Protein AF-A0A1G1DMX2-F1 (afdb_monomer_lite)

Secondary structure (DSSP, 8-state):
-EEEGGGGSSSS--GGGHHHHHHHHHHHH-SS-EEEEESS--HHHHHHHHHHHBTTBSEEEE-

Foldseek 3Di:
DEDELCVQDDDADDPVCLVSSLVVLLVVQAAAAAYEYEHDHDPVSVVSNVVSCVNRYVHYHYD

Radius of gyration: 10.55 Å; chains: 1; bounding box: 26×20×28 Å

Structure (mmCIF, N/CA/C/O backbone):
data_AF-A0A1G1DMX2-F1
#
_entry.id   AF-A0A1G1DMX2-F1
#
loop_
_atom_site.group_PDB
_atom_site.id
_atom_site.type_symbol
_atom_site.label_atom_id
_atom_site.label_alt_id
_atom_site.label_comp_id
_atom_site.label_asym_id
_atom_site.label_entity_id
_atom_site.label_seq_id
_atom_site.pdbx_PDB_ins_code
_atom_site.Cartn_x
_atom_site.Cartn_y
_atom_site.Cartn_z
_atom_site.occupancy
_atom_site.B_iso_or_equiv
_atom_site.auth_seq_id
_atom_site.auth_comp_id
_atom_site.auth_asym_id
_atom_site.auth_atom_id
_atom_site.pdbx_PDB_model_num
ATOM 1 N N . MET A 1 1 ? -13.219 -1.828 0.906 1.00 91.25 1 MET A N 1
ATOM 2 C CA . MET A 1 1 ? -12.581 -0.904 -0.053 1.00 91.25 1 MET A CA 1
ATOM 3 C C . MET A 1 1 ? -11.387 -1.595 -0.688 1.00 91.25 1 MET A C 1
ATOM 5 O O . MET A 1 1 ? -10.692 -2.322 0.012 1.00 91.25 1 MET A O 1
ATOM 9 N N . VAL A 1 2 ? -11.168 -1.412 -1.987 1.00 95.50 2 VAL A N 1
ATOM 10 C CA . VAL A 1 2 ? -10.062 -2.043 -2.722 1.00 95.50 2 VAL A CA 1
ATOM 11 C C . VAL A 1 2 ? -9.026 -0.973 -3.058 1.00 95.50 2 VAL A C 1
ATOM 13 O O . VAL A 1 2 ? -9.402 0.089 -3.545 1.00 95.50 2 VAL A O 1
ATOM 16 N N . ILE A 1 3 ? -7.752 -1.239 -2.774 1.00 96.44 3 ILE A N 1
ATOM 17 C CA . ILE A 1 3 ? -6.616 -0.398 -3.166 1.00 96.44 3 ILE A CA 1
ATOM 18 C C . ILE A 1 3 ? -5.755 -1.216 -4.121 1.00 96.44 3 ILE A C 1
ATOM 20 O O . ILE A 1 3 ? -5.155 -2.214 -3.715 1.00 96.44 3 ILE A O 1
ATOM 24 N N . ASP A 1 4 ? -5.698 -0.783 -5.377 1.00 96.81 4 ASP A N 1
ATOM 25 C CA . ASP A 1 4 ? -4.801 -1.356 -6.374 1.00 96.81 4 ASP A CA 1
ATOM 26 C C . ASP A 1 4 ? -3.418 -0.694 -6.274 1.00 96.81 4 ASP A C 1
ATOM 28 O O . ASP A 1 4 ? -3.252 0.497 -6.543 1.00 96.81 4 ASP A O 1
ATOM 32 N N . LEU A 1 5 ? -2.418 -1.456 -5.826 1.00 96.69 5 LEU A N 1
ATOM 33 C CA . LEU A 1 5 ? -1.072 -0.941 -5.578 1.00 96.69 5 LEU A CA 1
ATOM 34 C C . LEU A 1 5 ? -0.332 -0.582 -6.870 1.00 96.69 5 LEU A C 1
ATOM 36 O O . LEU A 1 5 ? 0.586 0.237 -6.815 1.00 96.69 5 LEU A O 1
ATOM 40 N N . SER A 1 6 ? -0.721 -1.144 -8.021 1.00 96.12 6 SER A N 1
ATOM 41 C CA . SER A 1 6 ? -0.121 -0.805 -9.319 1.00 96.12 6 SER A CA 1
ATOM 42 C C . SER A 1 6 ? -0.386 0.641 -9.713 1.00 96.12 6 SER A C 1
ATOM 44 O O . SER A 1 6 ? 0.396 1.218 -10.460 1.00 96.12 6 SER A O 1
ATOM 46 N N . GLN A 1 7 ? -1.450 1.251 -9.187 1.00 96.25 7 GLN A N 1
ATOM 47 C CA . GLN A 1 7 ? -1.780 2.650 -9.455 1.00 96.25 7 GLN A CA 1
ATOM 48 C C . GLN A 1 7 ? -0.974 3.646 -8.602 1.00 96.25 7 GLN A C 1
ATOM 50 O O . GLN A 1 7 ? -1.076 4.853 -8.818 1.00 96.25 7 GLN A O 1
ATOM 55 N N . LEU A 1 8 ? -0.174 3.182 -7.631 1.00 95.38 8 LEU A N 1
ATOM 56 C CA . LEU A 1 8 ? 0.579 4.074 -6.737 1.00 95.38 8 LEU A CA 1
ATOM 57 C C . LEU A 1 8 ? 1.875 4.614 -7.357 1.00 95.38 8 LEU A C 1
ATOM 59 O O . LEU A 1 8 ? 2.397 5.626 -6.886 1.00 95.38 8 LEU A O 1
ATOM 63 N N . TYR A 1 9 ? 2.378 3.967 -8.407 1.00 95.56 9 TYR A N 1
ATOM 64 C CA . TYR A 1 9 ? 3.649 4.277 -9.055 1.00 95.56 9 TYR A CA 1
ATOM 65 C C . TYR A 1 9 ? 3.532 4.152 -10.578 1.00 95.56 9 TYR A C 1
ATOM 67 O O . TYR A 1 9 ? 2.625 3.506 -11.091 1.00 95.56 9 TYR A O 1
ATOM 75 N N . ASN A 1 10 ? 4.464 4.763 -11.314 1.00 93.00 10 ASN A N 1
ATOM 76 C CA . ASN A 1 10 ? 4.510 4.668 -12.772 1.00 93.00 10 ASN A CA 1
ATOM 77 C C . ASN A 1 10 ? 5.745 3.871 -13.213 1.00 93.00 10 ASN A C 1
ATOM 79 O O . ASN A 1 10 ? 6.879 4.277 -12.954 1.00 93.00 10 ASN A O 1
ATOM 83 N N . GLY A 1 11 ? 5.535 2.737 -13.883 1.00 92.19 11 GLY A N 1
ATOM 84 C CA . GLY A 1 11 ? 6.614 1.829 -14.277 1.00 92.19 11 GLY A CA 1
ATOM 85 C C . GLY A 1 11 ? 7.070 0.948 -13.115 1.00 92.19 11 GLY A C 1
ATOM 86 O O . GLY A 1 11 ? 6.355 0.029 -12.738 1.00 92.19 11 GLY A O 1
ATOM 87 N N . ASN A 1 12 ? 8.246 1.217 -12.544 1.00 93.75 12 ASN A N 1
ATOM 88 C CA . ASN A 1 12 ? 8.797 0.427 -11.438 1.00 93.75 12 ASN A CA 1
ATOM 89 C C . ASN A 1 12 ? 8.642 1.177 -10.114 1.00 93.75 12 ASN A C 1
ATOM 91 O O . ASN A 1 12 ? 9.052 2.333 -10.016 1.00 93.75 12 ASN A O 1
ATOM 95 N N . ALA A 1 13 ? 8.141 0.497 -9.081 1.00 96.12 13 ALA A N 1
ATOM 96 C CA . ALA A 1 13 ? 8.100 1.050 -7.732 1.00 96.12 13 ALA A CA 1
ATOM 97 C C . ALA A 1 13 ? 9.520 1.311 -7.206 1.00 96.12 13 ALA A C 1
ATOM 99 O O . ALA A 1 13 ? 10.387 0.432 -7.271 1.00 96.12 13 ALA A O 1
ATOM 100 N N . LYS A 1 14 ? 9.752 2.502 -6.647 1.00 97.00 14 LYS A N 1
ATOM 101 C CA . LYS A 1 14 ? 11.058 2.915 -6.120 1.00 97.00 14 LYS A CA 1
ATOM 102 C C . LYS A 1 14 ? 11.009 3.073 -4.610 1.00 97.00 14 LYS A C 1
ATOM 104 O O . LYS A 1 14 ? 10.109 3.702 -4.065 1.00 97.00 14 LYS A O 1
ATOM 109 N N . LEU A 1 15 ? 12.034 2.569 -3.925 1.00 96.25 15 LEU A N 1
ATOM 110 C CA . LEU A 1 15 ? 12.163 2.736 -2.472 1.00 96.25 15 LEU A CA 1
ATOM 111 C C . LEU A 1 15 ? 12.268 4.211 -2.060 1.00 96.25 15 LEU A C 1
ATOM 113 O O . LEU A 1 15 ? 11.747 4.584 -1.015 1.00 96.25 15 LEU A O 1
ATOM 117 N N . SER A 1 16 ? 12.887 5.054 -2.891 1.00 97.06 16 SER A N 1
ATOM 118 C CA . SER A 1 16 ? 12.996 6.499 -2.650 1.00 97.06 16 SER A CA 1
ATOM 119 C C . SER A 1 16 ? 11.644 7.222 -2.631 1.00 97.06 16 SER A C 1
ATOM 121 O O . SER A 1 16 ? 11.554 8.310 -2.077 1.00 97.06 16 SER A O 1
ATOM 123 N N . GLU A 1 17 ? 10.601 6.625 -3.210 1.00 97.56 17 GLU A N 1
ATOM 124 C CA . GLU A 1 17 ? 9.241 7.176 -3.277 1.00 97.56 17 GLU A CA 1
ATOM 125 C C . GLU A 1 17 ? 8.297 6.499 -2.263 1.00 97.56 17 GLU A C 1
ATOM 127 O O . GLU A 1 17 ? 7.094 6.744 -2.261 1.00 97.56 17 GLU A O 1
ATOM 132 N N . LEU A 1 18 ? 8.830 5.649 -1.375 1.00 97.31 18 LEU A N 1
ATOM 133 C CA . LEU A 1 18 ? 8.034 4.851 -0.440 1.00 97.31 18 LEU A CA 1
ATOM 134 C C . LEU A 1 18 ? 7.101 5.701 0.436 1.00 97.31 18 LEU A C 1
ATOM 136 O O . LEU A 1 18 ? 5.972 5.287 0.698 1.00 97.31 18 LEU A O 1
ATOM 140 N N . ASP A 1 19 ? 7.565 6.864 0.892 1.00 97.56 19 ASP A N 1
ATOM 141 C CA . ASP A 1 19 ? 6.765 7.747 1.744 1.00 97.56 19 ASP A CA 1
ATOM 142 C C . ASP A 1 19 ? 5.526 8.282 1.005 1.00 97.56 19 ASP A C 1
ATOM 144 O O . ASP A 1 19 ? 4.420 8.265 1.548 1.00 97.56 19 ASP A O 1
ATOM 148 N N . ASP A 1 20 ? 5.677 8.630 -0.278 1.00 97.88 20 ASP A N 1
ATO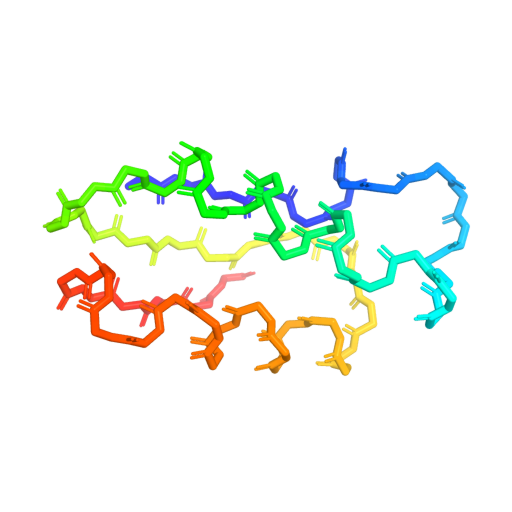M 149 C CA . ASP A 1 20 ? 4.576 9.069 -1.140 1.00 97.88 20 ASP A CA 1
ATOM 150 C C . ASP A 1 20 ? 3.552 7.946 -1.358 1.00 97.88 20 ASP A C 1
ATOM 152 O O . ASP A 1 20 ? 2.346 8.157 -1.209 1.00 97.88 20 ASP A O 1
ATOM 156 N N . TYR A 1 21 ? 4.019 6.720 -1.612 1.00 97.62 21 TYR A N 1
ATOM 157 C CA . TYR A 1 21 ? 3.130 5.566 -1.759 1.00 97.62 21 TYR A CA 1
ATOM 158 C C . TYR A 1 21 ? 2.338 5.289 -0.472 1.00 97.62 21 TYR A C 1
ATOM 160 O O . TYR A 1 21 ? 1.137 5.015 -0.526 1.00 97.62 21 TYR A O 1
ATOM 168 N N . ILE A 1 22 ? 2.990 5.388 0.694 1.00 96.81 22 ILE A N 1
ATOM 169 C CA . ILE A 1 22 ? 2.339 5.232 2.001 1.00 96.81 22 ILE A CA 1
ATOM 170 C C . ILE A 1 22 ? 1.298 6.326 2.217 1.00 96.81 22 ILE A C 1
ATOM 172 O O . ILE A 1 22 ? 0.187 6.028 2.663 1.00 96.81 22 ILE A O 1
ATOM 176 N N . LYS A 1 23 ? 1.641 7.579 1.911 1.00 96.88 23 LYS A N 1
ATOM 177 C CA . LYS A 1 23 ? 0.731 8.713 2.052 1.00 96.88 23 LYS A CA 1
ATOM 178 C C . LYS A 1 23 ? -0.526 8.505 1.206 1.00 96.88 23 LYS A C 1
ATOM 180 O O . LYS A 1 23 ? -1.620 8.488 1.768 1.00 96.88 23 LYS A O 1
ATOM 185 N N . LYS A 1 24 ? -0.366 8.198 -0.085 1.00 96.56 24 LYS A N 1
ATOM 186 C CA . LYS A 1 24 ? -1.478 7.892 -0.998 1.00 96.56 24 LYS A CA 1
ATOM 187 C C . LYS A 1 24 ? -2.349 6.754 -0.479 1.00 96.56 24 LYS A C 1
ATOM 189 O O . LYS A 1 24 ? -3.568 6.879 -0.437 1.00 96.56 24 LYS A O 1
ATOM 194 N N . ALA A 1 25 ? -1.747 5.652 -0.031 1.00 95.75 25 ALA A N 1
ATOM 195 C CA . ALA A 1 25 ? -2.510 4.523 0.493 1.00 95.75 25 ALA A CA 1
ATOM 196 C C . ALA A 1 25 ? -3.293 4.872 1.769 1.00 95.75 25 ALA A C 1
ATOM 198 O O . ALA A 1 25 ? -4.416 4.399 1.929 1.00 95.75 25 ALA A O 1
ATOM 199 N N . LYS A 1 26 ? -2.741 5.709 2.659 1.00 94.94 26 LYS A N 1
ATOM 200 C CA . LYS A 1 26 ? -3.447 6.204 3.855 1.00 94.94 26 LYS A CA 1
ATOM 201 C C . LYS A 1 26 ? -4.592 7.153 3.511 1.00 94.94 26 LYS A C 1
ATOM 203 O O . LYS A 1 26 ? -5.603 7.146 4.209 1.00 94.94 26 LYS A O 1
ATOM 208 N N . GLU A 1 27 ? -4.426 7.990 2.493 1.00 94.50 27 GLU A N 1
ATOM 209 C CA . GLU A 1 27 ? -5.488 8.877 2.008 1.00 94.50 27 GLU A CA 1
ATOM 210 C C . GLU A 1 27 ? -6.626 8.060 1.395 1.00 94.50 27 GLU A C 1
ATOM 212 O O . GLU A 1 27 ? -7.784 8.248 1.762 1.00 94.50 27 GLU A O 1
ATOM 217 N N . LEU A 1 28 ? -6.287 7.081 0.553 1.00 94.19 28 LEU A N 1
ATOM 218 C CA . LEU A 1 28 ? -7.254 6.161 -0.031 1.00 94.19 28 LEU A CA 1
ATOM 219 C C . LEU A 1 28 ? -7.969 5.353 1.052 1.00 94.19 28 LEU A C 1
ATOM 221 O O . LEU A 1 28 ? -9.186 5.229 0.995 1.00 94.19 28 LEU A O 1
ATOM 225 N N . SER A 1 29 ? -7.250 4.810 2.045 1.00 92.75 29 SER A N 1
ATOM 226 C CA . SER A 1 29 ? -7.830 3.887 3.030 1.00 92.75 29 SER A CA 1
ATOM 227 C C . SER A 1 29 ? -8.948 4.497 3.872 1.00 92.75 29 SER A C 1
ATOM 229 O O . SER A 1 29 ? -9.789 3.755 4.381 1.00 92.75 29 SER A O 1
ATOM 231 N N . GLY A 1 30 ? -8.951 5.816 4.083 1.00 90.50 30 GLY A N 1
ATOM 232 C CA . GLY A 1 30 ? -9.767 6.433 5.129 1.00 90.50 30 GLY A CA 1
ATOM 233 C C . GLY A 1 30 ? -9.476 5.823 6.510 1.00 90.50 30 GLY A C 1
ATOM 234 O O . GLY A 1 30 ? -8.422 5.211 6.712 1.00 90.50 30 GLY A O 1
ATOM 235 N N . GLU A 1 31 ? -10.397 5.979 7.460 1.00 91.12 31 GLU A N 1
ATOM 236 C CA . GLU A 1 31 ? -10.280 5.4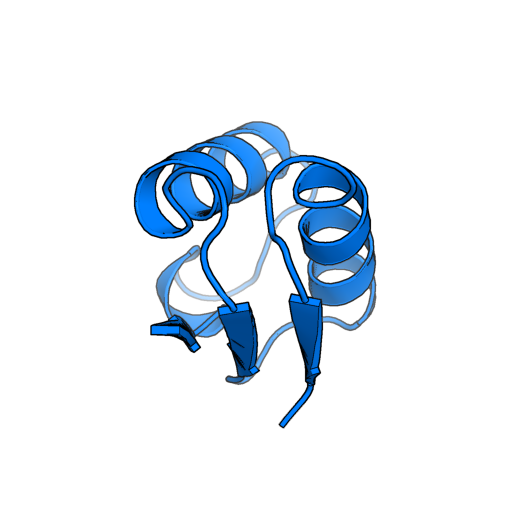64 8.833 1.00 91.12 31 GLU A CA 1
ATOM 237 C C . GLU A 1 31 ? -11.369 4.426 9.122 1.00 91.12 31 GLU A C 1
ATOM 239 O O . GLU A 1 31 ? -12.532 4.621 8.779 1.00 91.12 31 GLU A O 1
ATOM 244 N N . GLY A 1 32 ? -11.001 3.297 9.735 1.00 91.81 32 GLY A N 1
ATOM 245 C CA . GLY A 1 32 ? -11.955 2.258 10.145 1.00 91.81 32 GLY A CA 1
ATOM 246 C C . GLY A 1 32 ? -12.531 1.402 9.008 1.00 91.81 32 GLY A C 1
ATOM 247 O O . GLY A 1 32 ? -13.373 0.538 9.257 1.00 91.81 32 GLY A O 1
ATOM 248 N N . ASN A 1 33 ? -12.064 1.583 7.772 1.00 93.56 33 ASN A N 1
ATOM 249 C CA . ASN A 1 33 ? -12.512 0.795 6.626 1.00 93.56 33 ASN A CA 1
ATOM 250 C C . ASN A 1 33 ? -11.874 -0.599 6.589 1.00 93.56 33 ASN A C 1
ATOM 252 O O . ASN A 1 33 ? -10.747 -0.816 7.043 1.00 93.56 33 ASN A O 1
ATOM 256 N N . GLU A 1 34 ? -12.586 -1.549 5.986 1.00 94.88 34 GLU A N 1
ATOM 257 C CA . GLU A 1 34 ? -12.011 -2.829 5.572 1.00 94.88 34 GLU A CA 1
ATOM 258 C C . GLU A 1 34 ? -11.295 -2.647 4.233 1.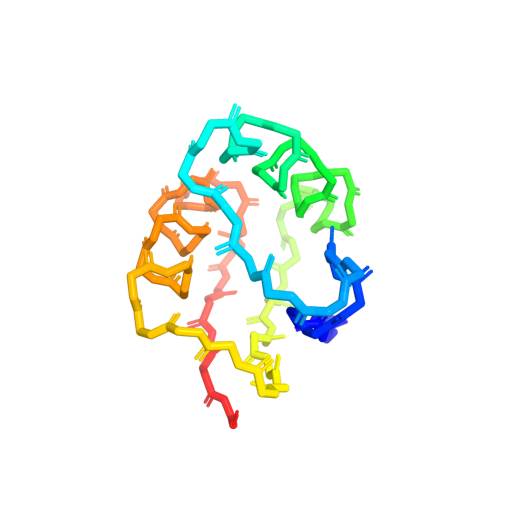00 94.88 34 GLU A C 1
ATOM 260 O O . GLU A 1 34 ? -11.911 -2.251 3.239 1.00 94.88 34 GLU A O 1
ATOM 265 N N . ILE A 1 35 ? -9.997 -2.926 4.201 1.00 96.88 35 ILE A N 1
ATOM 266 C CA . ILE A 1 35 ? -9.119 -2.690 3.058 1.00 96.88 35 ILE A CA 1
ATOM 267 C C . ILE A 1 35 ? -8.714 -4.018 2.428 1.00 96.88 35 ILE A C 1
ATOM 269 O O . ILE A 1 35 ? -8.353 -4.969 3.119 1.00 96.88 35 ILE A O 1
ATOM 273 N N . ILE A 1 36 ? -8.755 -4.069 1.101 1.00 96.81 36 ILE A N 1
ATOM 274 C CA . ILE A 1 36 ? -8.232 -5.162 0.287 1.00 96.81 36 ILE A CA 1
ATOM 275 C C . ILE A 1 36 ? -7.117 -4.575 -0.578 1.00 96.81 36 ILE A C 1
ATOM 277 O O . ILE A 1 36 ? -7.388 -3.689 -1.387 1.00 96.81 36 ILE A O 1
ATOM 281 N N . LEU A 1 37 ? -5.883 -5.040 -0.389 1.00 97.31 37 LEU A N 1
ATOM 282 C CA . LEU A 1 37 ? -4.750 -4.700 -1.248 1.00 97.31 37 LEU A CA 1
ATOM 283 C C . LEU A 1 37 ? -4.705 -5.682 -2.424 1.00 97.31 37 LEU A C 1
ATOM 285 O O . LEU A 1 37 ? -4.796 -6.890 -2.207 1.00 97.31 37 LEU A O 1
ATOM 289 N N . THR A 1 38 ? -4.576 -5.159 -3.640 1.00 97.50 38 THR A N 1
ATOM 290 C CA . THR A 1 38 ? -4.542 -5.928 -4.897 1.00 97.50 38 THR A CA 1
ATOM 291 C C . THR A 1 38 ? -3.584 -5.274 -5.897 1.00 97.50 38 THR A C 1
ATOM 293 O O . THR A 1 38 ? -3.044 -4.194 -5.641 1.00 97.50 38 THR A O 1
ATOM 296 N N . GLY A 1 39 ? -3.376 -5.924 -7.040 1.00 96.25 39 GLY A N 1
ATOM 297 C CA . GLY A 1 39 ? -2.612 -5.386 -8.164 1.00 96.25 39 GLY A CA 1
ATOM 298 C C . GLY A 1 39 ? -1.164 -5.864 -8.202 1.00 96.25 39 GLY A C 1
ATOM 299 O O . GLY A 1 39 ? -0.592 -6.338 -7.216 1.00 96.25 39 GLY A O 1
ATOM 300 N N . ALA A 1 40 ? -0.543 -5.738 -9.371 1.00 95.50 40 ALA A N 1
ATOM 301 C CA . ALA A 1 40 ? 0.875 -6.005 -9.546 1.00 9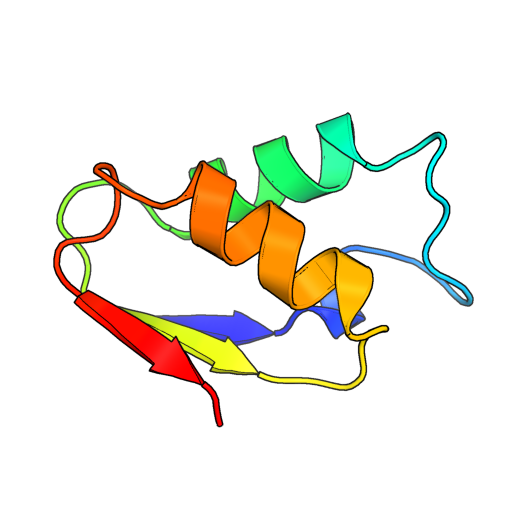5.50 40 ALA A CA 1
ATOM 302 C C . ALA A 1 40 ? 1.706 -4.994 -8.741 1.00 95.50 40 ALA A C 1
ATOM 304 O O . ALA A 1 40 ? 1.698 -3.792 -9.014 1.00 95.50 40 ALA A O 1
ATOM 305 N N . ALA A 1 41 ? 2.435 -5.476 -7.742 1.00 96.38 41 ALA A N 1
ATOM 306 C CA . ALA A 1 41 ? 3.415 -4.693 -7.008 1.00 96.38 41 ALA A CA 1
ATOM 307 C C . ALA A 1 41 ? 4.471 -5.611 -6.388 1.00 96.38 41 ALA A C 1
ATOM 309 O O . ALA A 1 41 ? 4.188 -6.779 -6.107 1.00 96.38 41 ALA A O 1
ATOM 310 N N . PRO A 1 42 ? 5.689 -5.105 -6.139 1.00 96.75 42 PRO A N 1
ATOM 311 C CA . PRO A 1 42 ? 6.681 -5.859 -5.393 1.00 96.75 42 PRO A CA 1
ATOM 312 C C . PRO A 1 42 ? 6.170 -6.235 -4.000 1.00 96.75 42 PRO A C 1
ATOM 314 O O . PRO A 1 42 ? 5.515 -5.435 -3.328 1.00 96.75 42 PRO A O 1
ATOM 317 N N . VAL A 1 43 ? 6.557 -7.417 -3.518 1.00 96.94 43 VAL A N 1
ATOM 318 C CA . VAL A 1 43 ? 6.168 -7.915 -2.185 1.00 96.94 43 VAL A CA 1
ATOM 319 C C . VAL A 1 43 ? 6.533 -6.924 -1.074 1.00 96.94 43 VAL A C 1
ATOM 321 O O . VAL A 1 43 ? 5.757 -6.717 -0.143 1.00 96.94 43 VAL A O 1
ATOM 324 N N . TRP A 1 44 ? 7.683 -6.248 -1.181 1.00 97.38 44 TRP A N 1
ATOM 325 C CA . TRP A 1 44 ? 8.092 -5.257 -0.183 1.00 97.38 44 TRP A CA 1
ATOM 326 C C . TRP A 1 44 ? 7.109 -4.084 -0.078 1.00 97.38 44 TRP A C 1
ATOM 328 O O . TRP A 1 44 ? 6.907 -3.571 1.023 1.00 97.38 44 TRP A O 1
ATOM 338 N N . LEU A 1 45 ? 6.472 -3.675 -1.182 1.00 97.44 45 LEU A N 1
ATOM 339 C CA . LEU A 1 45 ? 5.519 -2.567 -1.178 1.00 97.44 45 LEU A CA 1
ATOM 340 C C . LEU A 1 45 ? 4.234 -2.978 -0.460 1.00 97.44 45 LEU A C 1
ATOM 342 O O . LEU A 1 45 ? 3.782 -2.259 0.427 1.00 97.44 45 LEU A O 1
ATOM 346 N N . TYR A 1 46 ? 3.719 -4.177 -0.746 1.00 97.38 46 TYR A N 1
ATOM 347 C CA . TYR A 1 46 ? 2.592 -4.757 -0.010 1.00 97.38 46 TYR A CA 1
ATOM 348 C C . TYR A 1 46 ? 2.824 -4.744 1.502 1.00 97.38 46 TYR A C 1
ATOM 350 O O . TYR A 1 46 ? 1.977 -4.261 2.251 1.00 97.38 46 TYR A O 1
ATOM 358 N N . LEU A 1 47 ? 3.988 -5.220 1.950 1.00 97.12 47 LEU A N 1
ATOM 359 C CA . LEU A 1 47 ? 4.315 -5.299 3.374 1.00 97.12 47 LEU A CA 1
ATOM 360 C C . LEU A 1 47 ? 4.403 -3.916 4.027 1.00 97.12 47 LEU A C 1
ATOM 362 O O . LEU A 1 47 ? 3.888 -3.716 5.127 1.00 97.12 47 LEU A O 1
ATOM 366 N N . LYS A 1 48 ? 5.036 -2.946 3.355 1.00 97.62 48 LYS A N 1
ATOM 367 C CA . LYS A 1 48 ? 5.157 -1.582 3.884 1.00 97.62 48 LYS A CA 1
ATOM 368 C C . LYS A 1 48 ? 3.805 -0.886 3.979 1.00 97.62 48 LYS A C 1
ATOM 370 O O . LYS A 1 48 ? 3.527 -0.270 5.006 1.00 97.62 48 LYS A O 1
ATOM 375 N N . ILE A 1 49 ? 2.961 -1.018 2.957 1.00 97.19 49 ILE A N 1
ATOM 376 C CA . ILE A 1 49 ? 1.623 -0.421 2.950 1.00 97.19 49 ILE A CA 1
ATOM 377 C C . ILE A 1 49 ? 0.739 -1.090 4.001 1.00 97.19 49 ILE A C 1
ATOM 379 O O . ILE A 1 49 ? 0.124 -0.395 4.803 1.00 97.19 49 ILE A O 1
ATOM 383 N N . ALA A 1 50 ? 0.735 -2.421 4.082 1.00 96.50 50 ALA A N 1
ATOM 384 C CA . ALA A 1 50 ? -0.031 -3.135 5.096 1.00 96.50 50 ALA A CA 1
ATOM 385 C C . ALA A 1 50 ? 0.360 -2.732 6.523 1.00 96.50 50 ALA A C 1
ATOM 387 O O . ALA A 1 50 ? -0.513 -2.473 7.350 1.00 96.50 50 ALA A O 1
ATOM 388 N N . HIS A 1 51 ? 1.662 -2.610 6.797 1.00 96.31 51 HIS A N 1
ATOM 389 C CA . HIS A 1 51 ? 2.145 -2.119 8.085 1.00 96.31 51 HIS A CA 1
ATOM 390 C C . HIS A 1 51 ? 1.721 -0.66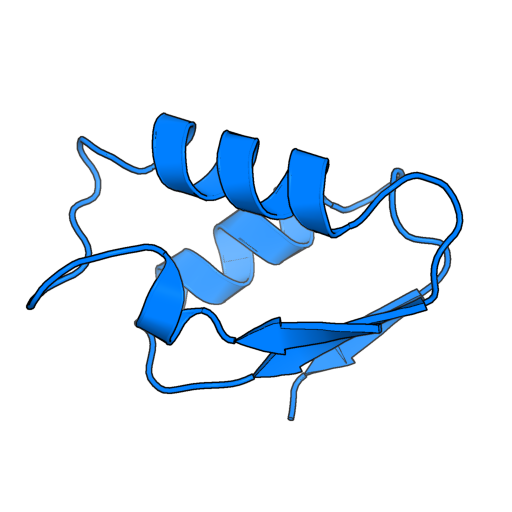8 8.343 1.00 96.31 51 HIS A C 1
ATOM 392 O O . HIS A 1 51 ? 1.274 -0.344 9.437 1.00 96.31 51 HIS A O 1
ATOM 398 N N . ALA A 1 52 ? 1.804 0.208 7.340 1.00 95.56 52 ALA A N 1
ATOM 399 C CA . ALA A 1 52 ? 1.425 1.611 7.484 1.00 95.56 52 ALA A CA 1
ATOM 400 C C . ALA A 1 52 ? -0.086 1.832 7.676 1.00 95.56 52 ALA A C 1
ATOM 402 O O . ALA A 1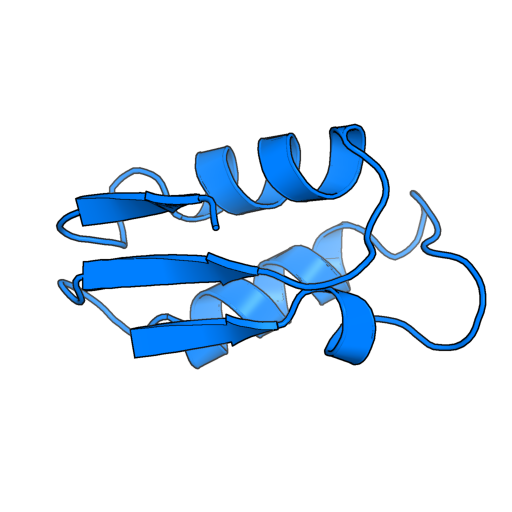 52 ? -0.487 2.855 8.234 1.00 95.56 52 ALA A O 1
ATOM 403 N N . LEU A 1 53 ? -0.912 0.895 7.204 1.00 95.56 53 LEU A N 1
ATOM 404 C CA . LEU A 1 53 ? -2.361 0.881 7.407 1.00 95.56 53 LEU A CA 1
ATOM 405 C C . LEU A 1 53 ? -2.776 0.135 8.684 1.00 95.56 53 LEU A C 1
ATOM 407 O O . LEU A 1 53 ? -3.951 0.180 9.059 1.00 95.56 53 LEU A O 1
ATOM 411 N N . HIS A 1 54 ? -1.839 -0.525 9.372 1.00 92.12 54 HIS A N 1
ATOM 412 C CA . HIS A 1 54 ? -2.102 -1.186 10.644 1.00 92.12 54 HIS A CA 1
ATOM 413 C C . HIS A 1 54 ? -2.543 -0.153 11.690 1.00 92.12 54 HIS A C 1
ATOM 415 O O . HIS A 1 54 ? -1.876 0.856 11.907 1.00 92.12 54 HIS A O 1
ATOM 421 N N . GLY A 1 55 ? -3.704 -0.379 12.305 1.00 86.75 55 GLY A N 1
ATOM 422 C CA . GLY A 1 55 ? -4.327 0.570 13.233 1.00 86.75 55 GLY A CA 1
ATOM 423 C C . GLY A 1 55 ? -5.131 1.698 12.572 1.00 86.75 55 GLY A C 1
ATOM 424 O O . GLY A 1 55 ? -5.861 2.388 13.273 1.00 86.75 55 GLY A O 1
ATOM 425 N N . LYS A 1 56 ? -5.058 1.863 11.242 1.00 89.69 56 LYS A N 1
ATOM 426 C CA . LYS A 1 56 ? -5.916 2.789 10.478 1.00 89.69 56 LYS A CA 1
ATOM 427 C C . LYS A 1 56 ? -7.082 2.060 9.804 1.00 89.69 56 LYS A C 1
ATOM 429 O O . LYS A 1 56 ? -8.218 2.531 9.833 1.00 89.69 56 LYS A O 1
ATOM 434 N N . ALA A 1 57 ? -6.809 0.895 9.221 1.00 93.06 57 ALA A N 1
ATOM 435 C CA . ALA A 1 57 ? -7.824 -0.005 8.687 1.00 93.06 57 ALA A CA 1
ATOM 436 C C . ALA A 1 57 ? -8.433 -0.867 9.804 1.00 93.06 57 ALA A C 1
ATOM 438 O O . ALA A 1 57 ? -7.722 -1.338 10.690 1.00 93.06 57 ALA A O 1
ATOM 439 N N . ARG A 1 58 ? -9.738 -1.147 9.722 1.00 91.50 58 ARG A N 1
ATOM 440 C CA . ARG A 1 58 ? -10.410 -2.100 10.625 1.00 91.50 58 ARG A CA 1
ATOM 441 C C . ARG A 1 58 ? -10.019 -3.545 10.320 1.00 91.50 58 ARG A C 1
ATOM 443 O O . ARG A 1 58 ? -9.928 -4.370 11.222 1.00 91.50 58 ARG A O 1
ATOM 450 N N . LYS A 1 59 ? -9.821 -3.856 9.040 1.00 92.25 59 LYS A N 1
ATOM 451 C CA . LYS A 1 59 ? -9.402 -5.171 8.549 1.00 92.25 59 LYS A CA 1
ATOM 452 C C . LYS A 1 59 ? -8.578 -4.983 7.286 1.00 92.25 59 LYS A C 1
ATOM 454 O O . LYS A 1 59 ? -8.918 -4.126 6.476 1.00 92.25 59 LYS A O 1
ATOM 459 N N . LEU A 1 60 ? -7.534 -5.785 7.109 1.00 93.69 60 LEU A N 1
ATOM 460 C CA . LEU A 1 60 ? -6.689 -5.762 5.919 1.00 93.69 60 LEU A CA 1
ATOM 461 C C . LEU A 1 60 ? -6.620 -7.162 5.304 1.00 93.69 60 LEU A C 1
ATOM 463 O O . LEU A 1 60 ? -6.415 -8.143 6.015 1.00 93.69 60 LEU A O 1
ATOM 467 N N . GLN A 1 61 ? -6.844 -7.250 3.996 1.00 93.88 61 GLN A N 1
ATOM 468 C CA . GLN A 1 61 ? -6.849 -8.489 3.217 1.00 93.88 61 GLN A CA 1
ATOM 469 C C . GLN A 1 61 ? -6.004 -8.313 1.952 1.00 93.88 61 GLN A C 1
ATOM 471 O O . GLN A 1 61 ? -5.835 -7.193 1.472 1.00 93.88 61 GLN A O 1
ATOM 476 N N . TYR A 1 62 ? -5.506 -9.420 1.409 1.00 91.44 62 TYR A N 1
ATOM 477 C CA . TYR A 1 62 ? -4.736 -9.463 0.165 1.00 91.44 62 TYR A CA 1
ATOM 478 C C . TYR A 1 62 ? -5.507 -10.277 -0.869 1.00 91.44 62 TYR A C 1
ATOM 480 O O . TYR A 1 62 ? -6.142 -11.270 -0.500 1.00 91.44 62 TYR A O 1
ATOM 488 N N . ARG A 1 63 ? -5.466 -9.858 -2.133 1.00 87.19 63 ARG A N 1
ATOM 489 C CA . ARG A 1 63 ? -6.113 -10.562 -3.239 1.00 87.19 63 ARG A CA 1
ATOM 490 C C . ARG A 1 63 ? -5.230 -10.608 -4.473 1.00 87.19 63 ARG A C 1
ATOM 492 O O . ARG A 1 63 ? -4.493 -9.624 -4.691 1.00 87.19 63 ARG A O 1
#

pLDDT: mean 95.04, std 2.58, range [86.75, 97.88]

Sequence (63 aa):
MVIDLSQLYNGNAKLSELDDYIKKAKELSGEGNEIILTGAAPVWLYLKIAHALHGKARKLQYR